Protein AF-A0A958PAM0-F1 (afdb_monomer)

Structure (mmCIF, N/CA/C/O backbone):
data_AF-A0A958PAM0-F1
#
_entry.id   AF-A0A958PAM0-F1
#
loop_
_atom_site.group_PDB
_atom_site.id
_atom_site.type_symbol
_atom_site.label_atom_id
_atom_site.label_alt_id
_atom_site.label_comp_id
_atom_site.label_asym_id
_atom_site.label_entity_id
_atom_site.label_seq_id
_atom_site.pdbx_PDB_ins_code
_atom_site.Cartn_x
_atom_site.Cartn_y
_atom_site.Cartn_z
_atom_site.occupancy
_atom_site.B_iso_or_equiv
_atom_site.auth_seq_id
_atom_site.auth_comp_id
_atom_site.auth_asym_id
_atom_site.auth_atom_id
_atom_site.pdbx_PDB_model_num
ATOM 1 N N . HIS A 1 1 ? -7.165 -15.693 5.118 1.00 39.84 1 HIS A N 1
ATOM 2 C CA . HIS A 1 1 ? -8.250 -15.279 4.213 1.00 39.84 1 HIS A CA 1
ATOM 3 C C . HIS A 1 1 ? -8.898 -14.058 4.829 1.00 39.84 1 HIS A C 1
ATOM 5 O O . HIS A 1 1 ? -9.296 -14.154 5.982 1.00 39.84 1 HIS A O 1
ATOM 11 N N . ALA A 1 2 ? -8.885 -12.918 4.137 1.00 53.03 2 ALA A N 1
ATOM 12 C CA . ALA A 1 2 ? -9.658 -11.757 4.569 1.00 53.03 2 ALA A CA 1
ATOM 13 C C . ALA A 1 2 ? -11.148 -12.084 4.406 1.00 53.03 2 ALA A C 1
ATOM 15 O O . ALA A 1 2 ? -11.519 -12.751 3.436 1.00 53.03 2 ALA A O 1
ATOM 16 N N . GLU A 1 3 ? -11.976 -11.679 5.365 1.00 66.75 3 GLU A N 1
ATOM 17 C CA . GLU A 1 3 ? -13.426 -11.757 5.203 1.00 66.75 3 GLU A CA 1
ATOM 18 C C . GLU A 1 3 ? -13.857 -10.827 4.063 1.00 66.75 3 GLU A C 1
ATOM 20 O O . GLU A 1 3 ? -13.330 -9.725 3.903 1.00 66.75 3 GLU A O 1
ATOM 25 N N . VAL A 1 4 ? -14.776 -11.312 3.229 1.00 76.06 4 VAL A N 1
ATOM 26 C CA . VAL A 1 4 ? -15.303 -10.570 2.083 1.00 76.06 4 VAL A CA 1
ATOM 27 C C . VAL A 1 4 ? -16.546 -9.836 2.561 1.00 76.06 4 VAL A C 1
ATOM 29 O O . VAL A 1 4 ? -17.569 -10.475 2.786 1.00 76.06 4 VAL A O 1
ATOM 32 N N . TYR A 1 5 ? -16.453 -8.517 2.715 1.00 84.12 5 TYR A N 1
ATOM 33 C CA . TYR A 1 5 ? -17.598 -7.668 3.045 1.00 84.12 5 TYR A CA 1
ATOM 34 C C . TYR A 1 5 ? -18.092 -6.944 1.800 1.00 84.12 5 TYR A C 1
ATOM 36 O O . TYR A 1 5 ? -17.293 -6.432 1.020 1.00 84.12 5 TYR A O 1
ATOM 44 N N . SER A 1 6 ? -19.404 -6.873 1.627 1.00 86.94 6 SER A N 1
ATOM 45 C CA . SER A 1 6 ? -20.067 -5.982 0.675 1.00 86.94 6 SER A CA 1
ATOM 46 C C . SER A 1 6 ? -20.074 -4.535 1.178 1.00 86.94 6 SER A C 1
ATOM 48 O O . SER A 1 6 ? -19.919 -4.271 2.373 1.00 86.94 6 SER A O 1
ATOM 50 N N . ILE A 1 7 ? -20.272 -3.566 0.281 1.00 88.56 7 ILE A N 1
ATOM 51 C CA . ILE A 1 7 ? -20.346 -2.152 0.682 1.00 88.56 7 ILE A CA 1
ATOM 52 C C . ILE A 1 7 ? -21.612 -1.865 1.509 1.00 88.56 7 ILE A C 1
ATOM 54 O O . ILE A 1 7 ? -21.615 -0.981 2.363 1.00 88.56 7 ILE A O 1
ATOM 58 N N . GLU A 1 8 ? -22.666 -2.660 1.329 1.00 88.62 8 GLU A N 1
ATOM 59 C CA . GLU A 1 8 ? -23.863 -2.646 2.163 1.00 88.62 8 GLU A CA 1
ATOM 60 C C . GLU A 1 8 ? -23.542 -3.087 3.600 1.00 88.62 8 GLU A C 1
ATOM 62 O O . GLU A 1 8 ? -23.981 -2.446 4.554 1.00 88.62 8 GLU A O 1
ATOM 67 N N . GLU A 1 9 ? -22.717 -4.126 3.774 1.00 88.31 9 GLU A N 1
ATOM 68 C CA . GLU A 1 9 ? -22.240 -4.567 5.094 1.00 88.31 9 GLU A CA 1
ATOM 69 C C . GLU A 1 9 ? -21.307 -3.550 5.758 1.00 88.31 9 GLU A C 1
ATOM 71 O O . GLU A 1 9 ? -21.315 -3.432 6.986 1.00 88.31 9 GLU A O 1
ATOM 76 N N . VAL A 1 10 ? -20.534 -2.794 4.968 1.00 89.69 10 VAL A N 1
ATOM 77 C CA . VAL A 1 10 ? -19.756 -1.642 5.457 1.00 89.69 10 VAL A CA 1
ATOM 78 C C . VAL A 1 10 ? -20.694 -0.564 6.005 1.00 89.69 10 VAL A C 1
ATOM 80 O O . VAL A 1 10 ? -20.478 -0.065 7.109 1.00 89.69 10 VAL A O 1
ATOM 83 N N . GLY A 1 11 ? -21.748 -0.217 5.257 1.00 88.62 11 GLY A N 1
ATOM 84 C CA . GLY A 1 11 ? -22.737 0.790 5.660 1.00 88.62 11 GLY A CA 1
ATOM 85 C C . GLY A 1 11 ? -23.613 0.370 6.845 1.00 88.62 11 GLY A C 1
ATOM 86 O O . GLY A 1 11 ? -24.123 1.229 7.560 1.00 88.62 11 GLY A O 1
ATOM 87 N N . ALA A 1 12 ? -23.766 -0.937 7.070 1.00 92.06 12 ALA A N 1
ATOM 88 C CA . ALA A 1 12 ? -24.527 -1.507 8.179 1.00 92.06 12 ALA A CA 1
ATOM 89 C C . ALA A 1 12 ? -23.710 -1.700 9.473 1.00 92.06 12 ALA A C 1
ATOM 91 O O . ALA A 1 12 ? -24.258 -2.190 10.462 1.00 92.06 12 ALA A O 1
ATOM 92 N N . SER A 1 13 ? -22.417 -1.354 9.482 1.00 91.88 13 SER A N 1
ATOM 93 C CA . SER A 1 13 ? -21.567 -1.478 10.671 1.00 91.88 13 SER A CA 1
ATOM 94 C C . SER A 1 13 ? -22.095 -0.670 11.856 1.00 91.88 13 SER A C 1
ATOM 96 O O . SER A 1 13 ? -22.582 0.451 11.708 1.00 91.88 13 SER A O 1
ATOM 98 N N . SER A 1 14 ? -21.958 -1.241 13.052 1.00 90.12 14 SER A N 1
ATOM 99 C CA . SER A 1 14 ? -22.509 -0.661 14.281 1.00 90.12 14 SER A CA 1
ATOM 100 C C . SER A 1 14 ? -21.662 0.495 14.802 1.00 90.12 14 SER A C 1
ATOM 102 O O . SER A 1 14 ? -22.178 1.378 15.488 1.00 90.12 14 SER A O 1
ATOM 104 N N . THR A 1 15 ? -20.366 0.506 14.473 1.00 89.00 15 THR A N 1
ATOM 105 C CA . THR A 1 15 ? -19.446 1.577 14.861 1.00 89.00 15 THR A CA 1
ATOM 106 C C . THR A 1 15 ? -18.589 2.055 13.686 1.00 89.00 15 THR A C 1
ATOM 108 O O . THR A 1 15 ? -18.365 1.305 12.728 1.00 89.00 15 THR A O 1
ATOM 111 N N . PRO A 1 16 ? -18.066 3.299 13.733 1.00 88.31 16 PRO A N 1
ATOM 112 C CA . PRO A 1 16 ? -17.139 3.794 12.717 1.00 88.31 16 PRO A CA 1
ATOM 113 C C . PRO A 1 16 ? -15.872 2.942 12.580 1.00 88.31 16 PRO A C 1
ATOM 115 O O . PRO A 1 16 ? -15.347 2.814 11.476 1.00 88.31 16 PRO A O 1
ATOM 118 N N . PHE A 1 17 ? -15.393 2.347 13.678 1.00 88.44 17 PHE A N 1
ATOM 119 C CA . PHE A 1 17 ? -14.224 1.470 13.665 1.00 88.44 17 PHE A CA 1
ATOM 120 C C . PHE A 1 17 ? -14.489 0.195 12.861 1.00 88.44 17 PHE A C 1
ATOM 122 O O . PHE A 1 17 ? -13.745 -0.119 11.932 1.00 88.44 17 PHE A O 1
ATOM 129 N N . GLU A 1 18 ? -15.601 -0.485 13.152 1.00 89.94 18 GLU A N 1
ATOM 130 C CA . GLU A 1 18 ? -16.038 -1.664 12.401 1.00 89.94 18 GLU A CA 1
ATOM 131 C C . GLU A 1 18 ? -16.270 -1.319 10.919 1.00 89.94 18 GLU A C 1
ATOM 133 O O . GLU A 1 18 ? -15.834 -2.047 10.027 1.00 89.94 18 GLU A O 1
ATOM 138 N N . GLY A 1 19 ? -16.901 -0.173 10.640 1.00 91.75 19 GLY A N 1
ATOM 139 C CA . GLY A 1 19 ? -17.061 0.354 9.282 1.00 91.75 19 GLY A CA 1
ATOM 140 C C . GLY A 1 19 ? -15.723 0.531 8.561 1.00 91.75 19 GLY A C 1
ATOM 141 O O . GLY A 1 19 ? -15.572 0.077 7.429 1.00 91.75 19 GLY A O 1
ATOM 142 N N . GLY A 1 20 ? -14.728 1.123 9.226 1.00 90.25 20 GLY A N 1
ATOM 143 C CA . GLY A 1 20 ? -13.378 1.297 8.691 1.00 90.25 20 GLY A CA 1
ATOM 144 C C . GLY A 1 20 ? -12.665 -0.027 8.407 1.00 90.25 20 GLY A C 1
ATOM 145 O O . GLY A 1 20 ? -12.086 -0.187 7.333 1.00 90.25 20 GLY A O 1
ATOM 146 N N . MET A 1 21 ? -12.756 -0.998 9.321 1.00 90.12 21 MET A N 1
ATOM 147 C CA . MET A 1 2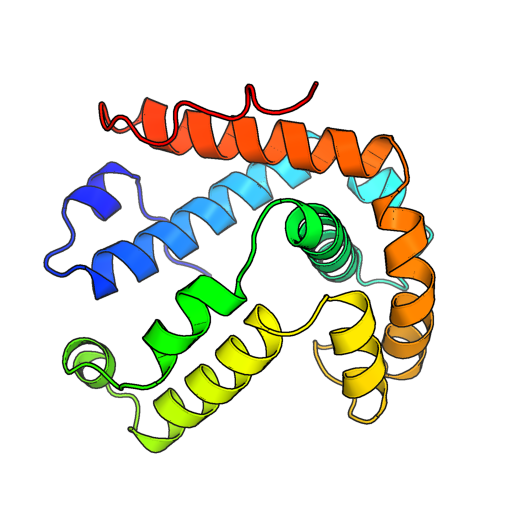1 ? -12.193 -2.339 9.126 1.00 90.12 21 MET A CA 1
ATOM 148 C C . MET A 1 21 ? -12.799 -3.048 7.912 1.00 90.12 21 MET A C 1
ATOM 150 O O . MET A 1 21 ? -12.064 -3.548 7.057 1.00 90.12 21 MET A O 1
ATOM 154 N N . LYS A 1 22 ? -14.134 -3.068 7.809 1.00 92.19 22 LYS A N 1
ATOM 155 C CA . LYS A 1 22 ? -14.817 -3.699 6.674 1.00 92.19 22 LYS A CA 1
ATOM 156 C C . LYS A 1 22 ? -14.515 -2.978 5.366 1.00 92.19 22 LYS A C 1
ATOM 158 O O . LYS A 1 22 ? -14.286 -3.636 4.355 1.00 92.19 22 LYS A O 1
ATOM 163 N N . LEU A 1 23 ? -14.467 -1.642 5.382 1.00 92.88 23 LEU A N 1
ATOM 164 C CA . LEU A 1 23 ? -14.128 -0.851 4.200 1.00 92.88 23 LEU A CA 1
ATOM 165 C C . LEU A 1 23 ? -12.711 -1.163 3.713 1.00 92.88 23 LEU A C 1
ATOM 167 O O . LEU A 1 23 ? -12.510 -1.330 2.514 1.00 92.88 23 LEU A O 1
ATOM 171 N N . HIS A 1 24 ? -11.742 -1.272 4.625 1.00 91.56 24 HIS A N 1
ATOM 172 C CA . HIS A 1 24 ? -10.373 -1.652 4.281 1.00 91.56 24 HIS A CA 1
ATOM 173 C C . HIS A 1 24 ? -10.328 -3.024 3.592 1.00 91.56 24 HIS A C 1
ATOM 175 O O . HIS A 1 24 ? -9.770 -3.141 2.503 1.00 91.56 24 HIS A O 1
ATOM 181 N N . ALA A 1 25 ? -10.991 -4.033 4.166 1.00 91.31 25 ALA A N 1
ATOM 182 C CA . ALA A 1 25 ? -11.069 -5.370 3.577 1.00 91.31 25 ALA A CA 1
ATOM 183 C C . ALA A 1 25 ? -11.798 -5.389 2.215 1.00 91.31 25 ALA A C 1
ATOM 185 O O . ALA A 1 25 ? -11.345 -6.054 1.284 1.00 91.31 25 ALA A O 1
ATOM 186 N N . PHE A 1 26 ? -12.885 -4.623 2.062 1.00 93.19 26 PHE A N 1
ATOM 187 C CA . PHE A 1 26 ? -13.578 -4.455 0.779 1.00 93.19 26 PHE A CA 1
ATOM 188 C C . PHE A 1 26 ? -12.658 -3.847 -0.290 1.00 93.19 26 PHE A C 1
ATOM 190 O O . PHE A 1 26 ? -12.557 -4.383 -1.395 1.00 93.19 26 PHE A O 1
ATOM 197 N N . VAL A 1 27 ? -11.960 -2.751 0.035 1.00 93.25 27 VAL A N 1
ATOM 198 C CA . VAL A 1 27 ? -11.032 -2.081 -0.891 1.00 9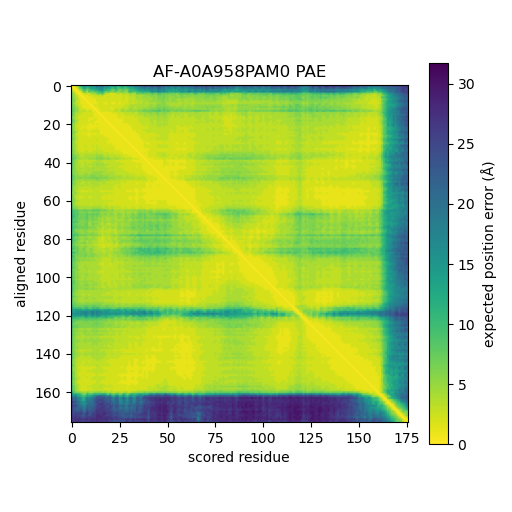3.25 27 VAL A CA 1
ATOM 199 C C . VAL A 1 27 ? -9.901 -3.017 -1.307 1.00 93.25 27 VAL A C 1
ATOM 201 O O . VAL A 1 27 ? -9.569 -3.053 -2.491 1.00 93.25 27 VAL A O 1
ATOM 204 N N . ASP A 1 28 ? -9.355 -3.807 -0.381 1.00 92.38 28 ASP A N 1
ATOM 205 C CA . ASP A 1 28 ? -8.315 -4.795 -0.680 1.00 92.38 28 ASP A CA 1
ATOM 206 C C . ASP A 1 28 ? -8.777 -5.820 -1.726 1.00 92.38 28 ASP A C 1
ATOM 208 O O . ASP A 1 28 ? -8.052 -6.095 -2.682 1.00 92.38 28 ASP A O 1
ATOM 212 N N . ILE A 1 29 ? -10.002 -6.339 -1.600 1.00 91.88 29 ILE A N 1
ATOM 213 C CA . ILE A 1 29 ? -10.565 -7.316 -2.546 1.00 91.88 29 ILE A CA 1
ATOM 214 C C . ILE A 1 29 ? -10.832 -6.679 -3.911 1.00 91.88 29 ILE A C 1
ATOM 216 O O . ILE A 1 29 ? -10.493 -7.254 -4.945 1.00 91.88 29 ILE A O 1
ATOM 220 N N . VAL A 1 30 ? -11.424 -5.482 -3.934 1.00 93.12 30 VAL A N 1
ATOM 221 C CA . VAL A 1 30 ? -11.686 -4.751 -5.184 1.00 93.12 30 VAL A CA 1
ATOM 222 C C . VAL A 1 30 ? -10.377 -4.430 -5.907 1.00 93.12 30 VAL A C 1
ATOM 224 O O . VAL A 1 30 ? -10.280 -4.620 -7.121 1.00 93.12 30 VAL A O 1
ATOM 227 N N . ARG A 1 31 ? -9.353 -3.990 -5.167 1.00 94.94 31 ARG A N 1
ATOM 228 C CA . ARG A 1 31 ? -8.008 -3.753 -5.695 1.00 94.94 31 ARG A CA 1
ATOM 229 C C . ARG A 1 31 ? -7.415 -5.033 -6.277 1.00 94.94 31 ARG A C 1
ATOM 231 O O . ARG A 1 31 ? -6.900 -4.994 -7.390 1.00 94.94 31 ARG A O 1
ATOM 238 N N . GLU A 1 32 ? -7.462 -6.142 -5.545 1.00 92.75 32 GLU A N 1
ATOM 239 C CA . GLU A 1 32 ? -6.849 -7.396 -5.992 1.00 92.75 32 GLU A CA 1
ATOM 240 C C . GLU A 1 32 ? -7.507 -7.913 -7.276 1.00 92.75 32 GLU A C 1
ATOM 242 O O . GLU A 1 32 ? -6.815 -8.165 -8.261 1.00 92.75 32 GLU A O 1
ATOM 247 N N . ASN A 1 33 ? -8.842 -7.917 -7.331 1.00 91.56 33 ASN A N 1
ATOM 248 C CA . ASN A 1 33 ? -9.584 -8.266 -8.543 1.00 91.56 33 ASN A CA 1
ATOM 249 C C . ASN A 1 33 ? -9.204 -7.362 -9.728 1.00 91.56 33 ASN A C 1
ATOM 251 O O . ASN A 1 33 ? -9.076 -7.827 -10.861 1.00 91.56 33 ASN A O 1
ATOM 255 N N . PHE A 1 34 ? -9.019 -6.059 -9.502 1.00 95.31 34 PHE A N 1
ATOM 256 C CA . PHE A 1 34 ? -8.570 -5.142 -10.550 1.00 95.31 34 PHE A CA 1
ATOM 257 C C . PHE A 1 34 ? -7.155 -5.484 -11.045 1.00 95.31 34 PHE A C 1
ATOM 259 O O . PHE A 1 34 ? -6.904 -5.542 -12.250 1.00 95.31 34 PHE A O 1
ATOM 266 N N . VAL A 1 35 ? -6.227 -5.748 -10.126 1.00 95.31 35 VAL A N 1
ATOM 267 C CA . VAL A 1 35 ? -4.835 -6.098 -10.442 1.00 95.31 35 VAL A CA 1
ATOM 268 C C . VAL A 1 35 ? -4.757 -7.391 -11.259 1.00 95.31 35 VAL A C 1
ATOM 270 O O . VAL A 1 35 ? -4.079 -7.415 -12.289 1.00 95.31 35 VAL A O 1
ATOM 273 N N . GLU A 1 36 ? -5.492 -8.433 -10.867 1.00 91.50 36 GLU A N 1
ATOM 274 C CA . GLU A 1 36 ? -5.527 -9.716 -11.583 1.00 91.50 36 GLU A CA 1
ATOM 275 C C . GLU A 1 36 ? -6.044 -9.569 -13.024 1.00 91.50 36 GLU A C 1
ATOM 277 O O . GLU A 1 36 ? -5.534 -10.213 -13.942 1.00 91.50 36 GLU A O 1
ATOM 282 N N . ASN A 1 37 ? -7.005 -8.668 -13.249 1.00 92.44 37 ASN A N 1
ATOM 283 C CA . ASN A 1 37 ? -7.655 -8.487 -14.549 1.00 92.44 37 ASN A CA 1
ATOM 284 C C . ASN A 1 37 ? -6.924 -7.532 -15.509 1.00 92.44 37 ASN A C 1
ATOM 286 O O . ASN A 1 37 ? -7.238 -7.503 -16.699 1.00 92.44 37 ASN A O 1
ATOM 290 N N . THR A 1 38 ? -5.963 -6.739 -15.031 1.00 94.19 38 THR A N 1
ATOM 291 C CA . THR A 1 38 ? -5.278 -5.716 -15.853 1.00 94.19 38 THR A CA 1
ATOM 292 C C . THR A 1 38 ? -3.964 -6.194 -16.462 1.00 94.19 38 THR A C 1
ATOM 294 O O . THR A 1 38 ? -3.420 -5.534 -17.346 1.00 94.19 38 THR A O 1
ATOM 297 N N . GLY A 1 39 ? -3.424 -7.325 -15.999 1.00 94.00 39 GLY A N 1
ATOM 298 C CA . GLY A 1 39 ? -2.130 -7.838 -16.457 1.00 94.00 39 GLY A CA 1
ATOM 299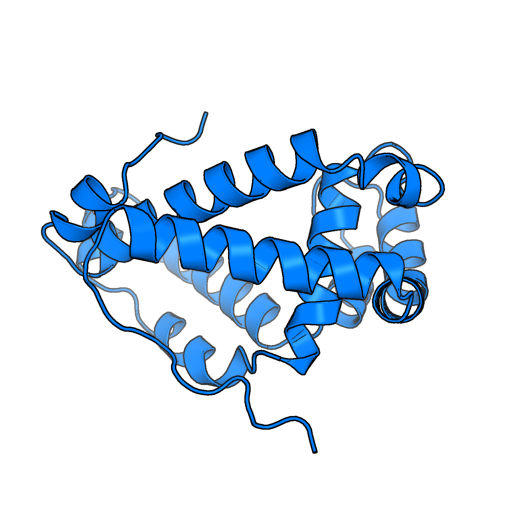 C C . GLY A 1 39 ? -0.930 -6.986 -16.022 1.00 94.00 39 GLY A C 1
ATOM 300 O O . GLY A 1 39 ? 0.180 -7.204 -16.512 1.00 94.00 39 GLY A O 1
ATOM 301 N N . ILE A 1 40 ? -1.117 -6.046 -15.083 1.00 97.88 40 ILE A N 1
ATOM 302 C CA . ILE A 1 40 ? -0.076 -5.112 -14.625 1.00 97.88 40 ILE A CA 1
ATOM 303 C C . ILE A 1 40 ? 1.193 -5.823 -14.134 1.00 97.88 40 ILE A C 1
ATOM 305 O O . ILE A 1 40 ? 2.298 -5.302 -14.288 1.00 97.88 40 ILE A O 1
ATOM 309 N N . TYR A 1 41 ? 1.075 -7.053 -13.620 1.00 97.19 41 TYR A N 1
ATOM 310 C CA . TYR A 1 41 ? 2.223 -7.837 -13.165 1.00 97.19 41 TYR A CA 1
ATOM 311 C C . TYR A 1 41 ? 3.282 -8.079 -14.241 1.00 97.19 41 TYR A C 1
ATOM 313 O O . TYR A 1 41 ? 4.460 -8.148 -13.893 1.00 97.19 41 TYR A O 1
ATOM 321 N N . ALA A 1 42 ? 2.921 -8.121 -15.528 1.00 97.00 42 ALA A N 1
ATOM 322 C CA . ALA A 1 42 ? 3.898 -8.239 -16.612 1.00 97.00 42 ALA A CA 1
ATOM 323 C C . ALA A 1 42 ? 4.936 -7.097 -16.599 1.00 97.00 42 ALA A C 1
ATOM 325 O O . ALA A 1 42 ? 6.087 -7.305 -16.978 1.00 97.00 42 ALA A O 1
ATOM 326 N N . HIS A 1 43 ? 4.550 -5.917 -16.105 1.00 97.69 43 HIS A N 1
ATOM 327 C CA . HIS A 1 43 ? 5.424 -4.751 -15.969 1.00 97.69 43 HIS A CA 1
ATOM 328 C C . HIS A 1 43 ? 6.207 -4.726 -14.647 1.00 97.69 43 HIS A C 1
ATOM 330 O O . HIS A 1 43 ? 7.227 -4.050 -14.553 1.00 97.69 43 HIS A O 1
ATOM 336 N N . VAL A 1 44 ? 5.754 -5.461 -13.627 1.00 97.38 44 VAL A N 1
ATOM 337 C CA . VAL A 1 44 ? 6.356 -5.475 -12.281 1.00 97.38 44 VAL A CA 1
ATOM 338 C C . VAL A 1 44 ? 7.385 -6.595 -12.132 1.00 97.38 44 VAL A C 1
ATOM 340 O O . VAL A 1 44 ? 8.447 -6.387 -11.547 1.00 97.38 44 VAL A O 1
ATOM 343 N N . ILE A 1 45 ? 7.086 -7.778 -12.680 1.00 97.38 45 ILE A N 1
ATOM 344 C CA . ILE A 1 45 ? 7.899 -9.000 -12.564 1.00 97.38 45 ILE A CA 1
ATOM 345 C C . ILE A 1 45 ? 9.396 -8.777 -12.845 1.00 97.38 45 ILE A C 1
ATOM 347 O O . ILE A 1 45 ? 10.192 -9.289 -12.056 1.00 97.38 45 ILE A O 1
ATOM 351 N N . PRO A 1 46 ? 9.815 -7.999 -13.869 1.00 97.44 46 PRO A N 1
ATOM 352 C CA . PRO A 1 46 ? 11.237 -7.785 -14.156 1.00 97.44 46 PRO A CA 1
ATOM 353 C C . PRO A 1 46 ? 12.049 -7.169 -13.007 1.00 97.44 46 PRO A C 1
ATOM 355 O O . PRO A 1 46 ? 13.270 -7.280 -12.999 1.00 97.44 46 PRO A O 1
ATOM 358 N N . TYR A 1 47 ? 11.386 -6.523 -12.047 1.00 96.50 47 TYR A N 1
ATOM 359 C CA . TYR A 1 47 ? 12.008 -5.800 -10.935 1.00 96.50 47 TYR A CA 1
ATOM 360 C C . TYR A 1 47 ? 11.740 -6.444 -9.569 1.00 96.50 47 TYR A C 1
ATOM 362 O O . TYR A 1 47 ? 12.280 -6.016 -8.547 1.00 96.50 47 TYR A O 1
ATOM 370 N N . ALA A 1 48 ? 10.847 -7.431 -9.533 1.00 94.56 48 ALA A N 1
ATOM 371 C CA . ALA A 1 48 ? 10.193 -7.866 -8.312 1.00 94.56 48 ALA A CA 1
ATOM 372 C C . ALA A 1 48 ? 10.960 -8.920 -7.513 1.00 94.56 48 ALA A C 1
ATOM 374 O O . ALA A 1 48 ? 10.545 -9.225 -6.401 1.00 94.56 48 ALA A O 1
ATOM 375 N N . GLU A 1 49 ? 12.014 -9.523 -8.067 1.00 94.62 49 GLU A N 1
ATOM 376 C CA . GLU A 1 49 ? 12.827 -10.529 -7.360 1.00 94.62 49 GLU A CA 1
ATOM 377 C C . GLU A 1 49 ? 11.972 -11.634 -6.696 1.00 94.62 49 GLU A C 1
ATOM 379 O O . GLU A 1 49 ? 12.198 -12.029 -5.556 1.00 94.62 49 GLU A O 1
ATOM 384 N N . GLY A 1 50 ? 10.920 -12.094 -7.389 1.00 94.12 50 GLY A N 1
ATOM 385 C CA . GLY A 1 50 ? 9.981 -13.105 -6.879 1.00 94.12 50 GLY A CA 1
ATOM 386 C C . GLY A 1 50 ? 8.828 -12.579 -6.010 1.00 94.12 50 GLY A C 1
ATOM 387 O O . GLY A 1 50 ? 7.995 -13.370 -5.578 1.00 94.12 50 GLY A O 1
ATOM 388 N N . HIS A 1 51 ? 8.719 -11.263 -5.800 1.00 95.19 51 HIS A N 1
ATOM 389 C CA . HIS A 1 51 ? 7.709 -10.624 -4.943 1.00 95.19 51 HIS A CA 1
ATOM 390 C C . HIS A 1 51 ? 6.859 -9.553 -5.672 1.00 95.19 51 HIS A C 1
ATOM 392 O O . HIS A 1 51 ? 6.790 -8.402 -5.225 1.00 95.19 51 HIS A O 1
ATOM 398 N N . PRO A 1 52 ? 6.192 -9.884 -6.798 1.00 95.75 52 PRO A N 1
ATOM 399 C C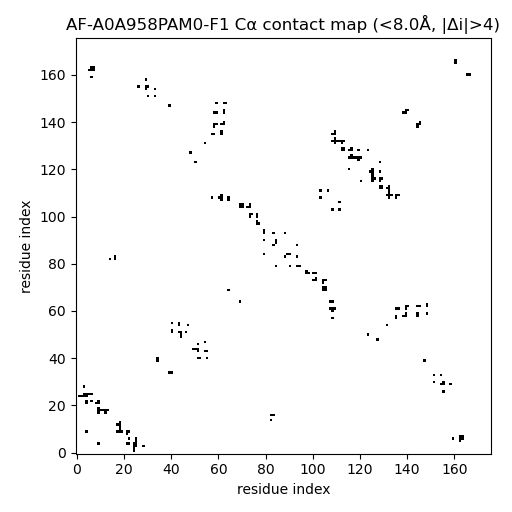A . PRO A 1 52 ? 5.518 -8.895 -7.648 1.00 95.75 52 PRO A CA 1
ATOM 400 C C . PRO A 1 52 ? 4.349 -8.187 -6.959 1.00 95.75 52 PRO A C 1
ATOM 402 O O . PRO A 1 52 ? 4.188 -6.982 -7.133 1.00 95.75 52 PRO A O 1
ATOM 405 N N . ALA A 1 53 ? 3.569 -8.890 -6.134 1.00 94.25 53 ALA A N 1
ATOM 406 C CA . ALA A 1 53 ? 2.472 -8.285 -5.376 1.00 94.25 53 ALA A CA 1
ATOM 407 C C . ALA A 1 53 ? 2.973 -7.225 -4.384 1.00 94.25 53 ALA A C 1
ATOM 409 O O . ALA A 1 53 ? 2.420 -6.128 -4.318 1.00 94.25 53 ALA A O 1
ATOM 410 N N . THR A 1 54 ? 4.052 -7.526 -3.657 1.00 94.75 54 THR A N 1
ATOM 411 C CA . THR A 1 54 ? 4.648 -6.604 -2.685 1.00 94.75 54 THR A CA 1
ATOM 412 C C . THR A 1 54 ? 5.232 -5.372 -3.368 1.00 94.75 54 THR A C 1
ATOM 414 O O . THR A 1 54 ? 4.962 -4.256 -2.932 1.00 94.75 54 THR A O 1
ATOM 417 N N . LEU A 1 55 ? 5.990 -5.549 -4.457 1.00 97.06 55 LEU A N 1
ATOM 418 C CA . LEU A 1 55 ? 6.547 -4.413 -5.192 1.00 97.06 55 LEU A CA 1
ATOM 419 C C . LEU A 1 55 ? 5.444 -3.532 -5.787 1.00 97.06 55 LEU A C 1
ATOM 421 O O . LEU A 1 55 ? 5.525 -2.312 -5.683 1.00 97.06 55 LEU A O 1
ATOM 425 N N . LEU A 1 56 ? 4.401 -4.131 -6.372 1.00 97.88 56 LEU A N 1
ATOM 426 C CA . LEU A 1 56 ? 3.291 -3.373 -6.944 1.00 97.88 56 LEU A CA 1
ATOM 427 C C . LEU A 1 56 ? 2.603 -2.491 -5.894 1.00 97.88 56 LEU A C 1
ATOM 429 O O . LEU A 1 56 ? 2.367 -1.321 -6.174 1.00 97.88 56 LEU A O 1
ATOM 433 N N . LYS A 1 57 ? 2.354 -3.010 -4.682 1.00 95.81 57 LYS A N 1
ATOM 434 C CA . LYS A 1 57 ? 1.791 -2.209 -3.582 1.00 95.81 57 LYS A CA 1
ATOM 435 C C . LYS A 1 57 ? 2.660 -0.991 -3.265 1.00 95.81 57 LYS A C 1
ATOM 437 O O . LYS A 1 57 ? 2.143 0.117 -3.184 1.00 95.81 57 LYS A O 1
ATOM 442 N N . PHE A 1 58 ? 3.980 -1.162 -3.178 1.00 96.69 58 PHE A N 1
ATOM 443 C CA . PHE A 1 58 ? 4.878 -0.026 -2.958 1.00 96.69 58 PHE A CA 1
ATOM 444 C C . PHE A 1 58 ? 4.867 0.973 -4.120 1.00 96.69 58 PHE A C 1
ATOM 446 O O . PHE A 1 58 ? 4.950 2.174 -3.878 1.00 96.69 58 PHE A O 1
ATOM 453 N N . ILE A 1 59 ? 4.779 0.509 -5.374 1.00 98.06 59 ILE A N 1
ATOM 454 C CA . ILE A 1 59 ? 4.711 1.409 -6.538 1.00 98.06 59 ILE A CA 1
ATOM 455 C C . ILE A 1 59 ? 3.434 2.247 -6.460 1.00 98.06 59 ILE A C 1
ATOM 457 O O . ILE A 1 59 ? 3.488 3.463 -6.629 1.00 98.06 59 ILE A O 1
ATOM 461 N N . GLU A 1 60 ? 2.299 1.610 -6.175 1.00 97.38 60 GLU A N 1
ATOM 462 C CA . GLU A 1 60 ? 1.012 2.289 -6.028 1.00 97.38 60 GLU A CA 1
ATOM 463 C C . GLU A 1 60 ? 1.043 3.313 -4.890 1.00 97.38 60 GLU A C 1
ATOM 465 O O . GLU A 1 60 ? 0.651 4.458 -5.098 1.00 97.38 60 GLU A O 1
ATOM 470 N N . GLU A 1 61 ? 1.563 2.947 -3.716 1.00 95.44 61 GLU A N 1
ATOM 471 C CA . GLU A 1 61 ? 1.707 3.867 -2.583 1.00 95.44 61 GLU A CA 1
ATOM 472 C C . GLU A 1 61 ? 2.638 5.047 -2.903 1.00 95.44 61 GLU A C 1
ATOM 474 O O . GLU A 1 61 ? 2.359 6.175 -2.499 1.00 95.44 61 GLU A O 1
ATOM 479 N N . GLU A 1 62 ? 3.729 4.826 -3.643 1.00 97.25 62 GLU A N 1
ATOM 480 C CA . GLU A 1 62 ? 4.671 5.888 -4.024 1.00 97.25 62 GLU A CA 1
ATOM 481 C C . GLU A 1 62 ? 4.022 6.895 -4.982 1.00 97.25 62 GLU A C 1
ATOM 483 O O . GLU A 1 62 ? 4.263 8.095 -4.857 1.00 97.25 62 GLU A O 1
ATOM 488 N N . VAL A 1 63 ? 3.175 6.424 -5.904 1.00 96.81 63 VAL A N 1
ATOM 489 C CA . VAL A 1 63 ? 2.355 7.286 -6.772 1.00 96.81 63 VAL A CA 1
ATOM 490 C C . VAL A 1 63 ? 1.303 8.036 -5.948 1.00 96.81 63 VAL A C 1
ATOM 492 O O . VAL A 1 63 ? 1.102 9.237 -6.131 1.00 96.81 63 VAL A O 1
ATOM 495 N N . LEU A 1 64 ? 0.638 7.350 -5.014 1.00 94.19 64 LEU A N 1
ATOM 496 C CA . LEU A 1 64 ? -0.388 7.941 -4.152 1.00 94.19 64 LEU A CA 1
ATOM 497 C C . LEU A 1 64 ? 0.175 8.966 -3.164 1.00 94.19 64 LEU A C 1
ATOM 499 O O . LEU A 1 64 ? -0.553 9.881 -2.785 1.00 94.19 64 LEU A O 1
ATOM 503 N N . ALA A 1 65 ? 1.448 8.867 -2.776 1.00 92.38 65 ALA A N 1
ATOM 504 C CA . ALA A 1 65 ? 2.094 9.808 -1.860 1.00 92.38 65 ALA A CA 1
ATOM 505 C C . ALA A 1 65 ? 2.096 11.259 -2.380 1.00 92.38 65 ALA A C 1
ATOM 507 O O . ALA A 1 65 ? 2.189 12.192 -1.584 1.00 92.38 65 ALA A O 1
ATOM 508 N N . ASP A 1 66 ? 1.964 11.457 -3.696 1.00 86.69 66 ASP A N 1
ATOM 509 C CA . ASP A 1 66 ? 1.831 12.785 -4.309 1.00 86.69 66 ASP A CA 1
ATOM 510 C C . ASP A 1 66 ? 0.373 13.292 -4.328 1.00 86.69 66 ASP A C 1
ATOM 512 O O . ASP A 1 66 ? 0.125 14.489 -4.468 1.00 86.69 66 ASP A O 1
ATOM 516 N N . LEU A 1 67 ? -0.600 12.392 -4.156 1.00 85.12 67 LEU A N 1
ATOM 517 C CA . LEU A 1 67 ? -2.041 12.673 -4.204 1.00 85.12 67 LEU A CA 1
ATOM 518 C C . LEU A 1 67 ? -2.687 12.734 -2.813 1.00 85.12 67 LEU A C 1
ATOM 520 O O . LEU A 1 67 ? -3.730 13.368 -2.640 1.00 85.12 67 LEU A O 1
ATOM 524 N N . PHE A 1 68 ? -2.084 12.079 -1.822 1.00 85.12 68 PHE A N 1
ATOM 525 C CA . PHE A 1 68 ? -2.627 11.922 -0.480 1.00 85.12 68 PHE A CA 1
ATOM 526 C C . PHE A 1 68 ? -1.598 12.284 0.591 1.00 85.12 68 PHE A C 1
ATOM 528 O O . PHE A 1 68 ? -0.536 11.677 0.707 1.00 85.12 68 PHE A O 1
ATOM 535 N N . ASP A 1 69 ? -1.950 13.256 1.431 1.00 86.25 69 ASP A N 1
ATOM 536 C CA . ASP A 1 69 ? -1.124 13.674 2.561 1.00 86.25 69 ASP A CA 1
ATOM 537 C C . ASP A 1 69 ? -1.509 12.901 3.831 1.00 86.25 69 ASP A C 1
ATOM 539 O O . ASP A 1 69 ? -2.303 13.379 4.647 1.00 86.25 69 ASP A O 1
ATOM 543 N N . GLY A 1 70 ? -0.946 11.699 3.997 1.00 84.94 70 GLY A N 1
ATOM 544 C CA . GLY A 1 70 ? -1.224 10.812 5.137 1.00 84.94 70 GLY A CA 1
ATOM 545 C C . GLY A 1 70 ? -0.937 11.429 6.507 1.00 84.94 70 GLY A C 1
ATOM 546 O O . GLY A 1 70 ? -1.621 11.116 7.482 1.00 84.94 70 GLY A O 1
ATOM 547 N N . ARG A 1 71 ? -0.023 12.406 6.573 1.00 87.38 71 ARG A N 1
ATOM 548 C CA . ARG A 1 71 ? 0.297 13.166 7.795 1.00 87.38 71 ARG A CA 1
ATOM 549 C C . ARG A 1 71 ? -0.911 13.884 8.385 1.00 87.38 71 ARG A C 1
ATOM 551 O O . ARG A 1 71 ? -0.984 14.079 9.593 1.00 87.38 71 ARG A O 1
ATOM 558 N N . LYS A 1 72 ? -1.884 14.259 7.549 1.00 89.94 72 LYS A N 1
ATOM 559 C CA . LYS A 1 72 ? -3.119 14.901 8.016 1.00 89.94 72 LYS A CA 1
ATOM 560 C C . LYS A 1 72 ? -3.989 13.977 8.850 1.00 89.94 72 LYS A C 1
ATOM 562 O O . LYS A 1 72 ? -4.816 14.489 9.585 1.00 89.94 72 LYS A O 1
ATOM 567 N N . TYR A 1 73 ? -3.818 12.664 8.735 1.00 88.12 73 TYR A N 1
ATOM 568 C CA . TYR A 1 73 ? -4.657 11.666 9.397 1.00 88.12 73 TYR A CA 1
ATOM 569 C C . TYR A 1 73 ? -3.879 10.815 10.402 1.00 88.12 73 TYR A C 1
ATOM 571 O O . TYR A 1 73 ? -4.487 10.060 11.154 1.00 88.12 73 TYR A O 1
ATOM 579 N N . SER A 1 74 ? -2.550 10.953 10.483 1.00 89.81 74 SER A N 1
ATOM 580 C CA . SER A 1 74 ? -1.741 10.154 11.410 1.00 89.81 74 SER A CA 1
ATOM 581 C C . SER A 1 74 ? -2.105 10.392 12.879 1.00 89.81 74 SER A C 1
ATOM 583 O O . SER A 1 74 ? -1.919 9.495 13.691 1.00 89.81 74 SER A O 1
ATOM 585 N N . PHE A 1 75 ? -2.647 11.568 13.220 1.00 89.06 75 PHE A N 1
ATOM 586 C CA . PHE A 1 75 ? -3.099 11.887 14.581 1.00 89.06 75 PHE A CA 1
ATOM 587 C C . PHE A 1 75 ? -4.271 11.004 15.042 1.00 89.06 75 PHE A C 1
ATOM 589 O O . PHE A 1 75 ? -4.481 10.827 16.239 1.00 89.06 75 PHE A O 1
ATOM 596 N N . CYS A 1 76 ? -5.037 10.425 14.106 1.00 88.94 76 CYS A N 1
ATOM 597 C CA . CYS A 1 76 ? -6.116 9.489 14.430 1.00 88.94 76 CYS A CA 1
ATOM 598 C C . CYS A 1 76 ? -5.598 8.227 15.127 1.00 88.94 76 CYS A C 1
ATOM 600 O O . CYS A 1 76 ? -6.375 7.525 15.760 1.00 88.94 76 CYS A O 1
ATOM 602 N N . LEU A 1 77 ? -4.298 7.953 15.016 1.00 92.25 77 LEU A N 1
ATOM 603 C CA . LEU A 1 77 ? -3.634 6.828 15.653 1.00 92.25 77 LEU A CA 1
ATOM 604 C C . LEU A 1 77 ? -3.004 7.217 16.997 1.00 92.25 77 LEU A C 1
ATOM 606 O O . LEU A 1 77 ? -2.324 6.393 17.578 1.00 92.25 77 LEU A O 1
ATOM 610 N N . ASP A 1 78 ? -3.134 8.450 17.497 1.00 90.12 78 ASP A N 1
ATOM 611 C CA . ASP A 1 78 ? -2.524 8.840 18.785 1.00 90.12 78 ASP A CA 1
ATOM 612 C C . ASP A 1 78 ? -3.303 8.301 20.004 1.00 90.12 78 ASP A C 1
ATOM 614 O O . ASP A 1 78 ? -2.848 8.435 21.140 1.00 90.12 78 ASP A O 1
ATOM 618 N N . TRP A 1 79 ? -4.483 7.715 19.779 1.00 91.38 79 TRP A N 1
ATOM 619 C CA . TRP A 1 79 ? -5.424 7.305 20.817 1.00 91.38 79 TRP A CA 1
ATOM 620 C C . TRP A 1 79 ? -5.960 5.911 20.507 1.00 91.38 79 TRP A C 1
ATOM 622 O O . TRP A 1 79 ? -6.450 5.676 19.405 1.00 91.38 79 TRP A O 1
ATOM 632 N N . ILE A 1 80 ? -5.942 5.027 21.504 1.00 91.81 80 ILE A N 1
ATOM 633 C CA . ILE A 1 80 ? -6.649 3.745 21.448 1.00 91.81 80 ILE A CA 1
ATOM 634 C C . ILE A 1 80 ? -8.112 3.997 21.803 1.00 91.81 80 ILE A C 1
ATOM 636 O O . ILE A 1 80 ? -8.416 4.502 22.890 1.00 91.81 80 ILE A O 1
ATOM 640 N N . ILE A 1 81 ? -9.028 3.649 20.904 1.00 91.31 81 ILE A N 1
ATOM 641 C CA . ILE A 1 81 ? -10.467 3.760 21.172 1.00 91.31 81 ILE A CA 1
ATOM 642 C C . ILE A 1 81 ? -11.008 2.469 21.793 1.00 91.31 81 ILE A C 1
ATOM 644 O O . ILE A 1 81 ? -10.473 1.381 21.594 1.00 91.31 81 ILE A O 1
ATOM 648 N N . GLN A 1 82 ? -12.109 2.572 22.544 1.00 90.25 82 GLN A N 1
ATOM 649 C CA . GLN A 1 82 ? -12.702 1.416 23.234 1.00 90.25 82 GLN A CA 1
ATOM 650 C C . GLN A 1 82 ? -13.115 0.292 22.276 1.00 90.25 82 GLN A C 1
ATOM 652 O O . GLN A 1 82 ? -13.022 -0.876 22.641 1.00 90.25 82 GLN A O 1
ATOM 657 N N . ASP A 1 83 ? -13.524 0.632 21.053 1.00 88.75 83 ASP A N 1
ATOM 658 C CA . ASP A 1 83 ? -13.900 -0.348 20.032 1.00 88.75 83 ASP A CA 1
ATOM 659 C C . ASP A 1 83 ? -12.727 -1.256 19.634 1.00 88.75 83 ASP A C 1
ATOM 661 O O . ASP A 1 83 ? -12.943 -2.433 19.373 1.00 88.75 83 ASP A O 1
ATOM 665 N N . GLU A 1 84 ? -11.483 -0.764 19.651 1.00 88.06 84 GLU A N 1
ATOM 666 C CA . GLU A 1 84 ? -10.301 -1.578 19.327 1.00 88.06 84 GLU A CA 1
ATOM 667 C C . GLU A 1 84 ? -10.050 -2.662 20.380 1.00 88.06 84 GLU A C 1
ATOM 669 O O . GLU A 1 84 ? -9.698 -3.798 20.057 1.00 88.06 84 GLU A O 1
ATOM 674 N N . LEU A 1 85 ? -10.292 -2.334 21.651 1.00 91.06 85 LEU A N 1
ATOM 675 C CA . LEU A 1 85 ? -10.107 -3.251 22.778 1.00 91.06 85 LEU A CA 1
ATOM 676 C C . LEU A 1 85 ? -11.129 -4.395 22.776 1.00 91.06 85 LEU A C 1
ATOM 678 O O . LEU A 1 85 ? -10.852 -5.475 23.301 1.00 91.06 85 LEU A O 1
ATOM 682 N N . GLN A 1 86 ? -12.292 -4.201 22.144 1.00 90.06 86 GLN A N 1
ATOM 683 C CA . G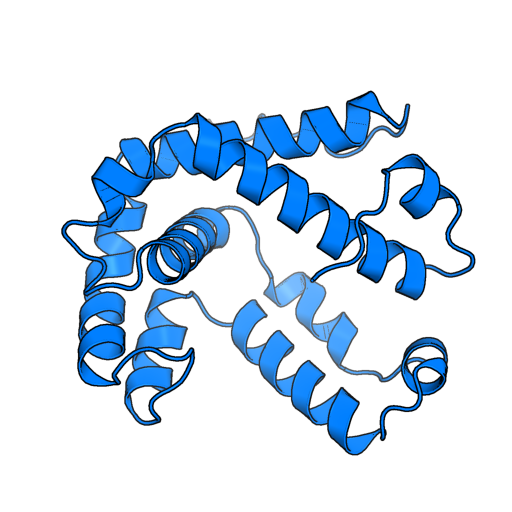LN A 1 86 ? -13.334 -5.230 22.037 1.00 90.06 86 GLN A CA 1
ATOM 684 C C . GLN A 1 86 ? -12.893 -6.441 21.198 1.00 90.06 86 GLN A C 1
ATOM 686 O O . GLN A 1 86 ? -13.472 -7.517 21.336 1.00 90.06 86 GLN A O 1
ATOM 691 N N . PHE A 1 87 ? -11.832 -6.307 20.394 1.00 85.75 87 PHE A N 1
ATOM 692 C CA . PHE A 1 87 ? -11.260 -7.394 19.590 1.00 85.75 87 PHE A CA 1
ATOM 693 C C . PHE A 1 87 ? -10.283 -8.287 20.372 1.00 85.75 87 PHE A C 1
ATOM 695 O O . PHE A 1 87 ? -9.649 -9.169 19.794 1.00 85.75 87 PHE A O 1
ATOM 702 N N . GLY A 1 88 ? -10.149 -8.086 21.689 1.00 88.19 88 GLY A N 1
ATOM 703 C CA . GLY A 1 88 ? -9.330 -8.938 22.557 1.00 88.19 88 GLY A CA 1
ATOM 704 C C . GLY A 1 88 ? -7.820 -8.747 22.387 1.00 88.19 88 GLY A C 1
ATOM 705 O O . GLY A 1 88 ? -7.043 -9.596 22.825 1.00 88.19 88 GLY A O 1
ATOM 706 N N . LEU A 1 89 ? -7.395 -7.651 21.755 1.00 89.94 89 LEU A N 1
ATOM 707 C CA . LEU A 1 89 ? -5.991 -7.254 21.660 1.00 89.94 89 LEU A CA 1
ATOM 708 C C . LEU A 1 89 ? -5.573 -6.477 22.912 1.00 89.94 89 LEU A C 1
ATOM 710 O O . LEU A 1 89 ? -6.365 -5.733 23.488 1.00 89.94 89 LEU A O 1
ATOM 714 N N . SER A 1 90 ? -4.314 -6.629 23.329 1.00 93.75 90 SER A N 1
ATOM 715 C CA . SER A 1 90 ? -3.763 -5.799 24.402 1.00 93.75 90 SER A CA 1
ATOM 716 C C . SER A 1 90 ? -3.533 -4.365 23.922 1.00 93.75 90 SER A C 1
ATOM 718 O O . SER A 1 90 ? -3.193 -4.149 22.757 1.00 93.75 90 SER A O 1
ATOM 720 N N . GLU A 1 91 ? -3.630 -3.396 24.837 1.00 95.00 91 GLU A N 1
ATOM 721 C CA . GLU A 1 91 ? -3.276 -1.994 24.558 1.00 95.00 91 GLU A CA 1
ATOM 722 C C . GLU A 1 91 ? -1.867 -1.871 23.962 1.00 95.00 91 GLU A C 1
ATOM 724 O O . GLU A 1 91 ? -1.677 -1.178 22.971 1.00 95.00 91 GLU A O 1
ATOM 729 N N . GLU A 1 92 ? -0.897 -2.619 24.497 1.00 95.56 92 GLU A N 1
ATOM 730 C CA . GLU A 1 92 ? 0.477 -2.666 23.977 1.00 95.56 92 GLU A CA 1
ATOM 731 C C . GLU A 1 92 ? 0.531 -3.107 22.505 1.00 95.56 92 GLU A C 1
ATOM 733 O O . GLU A 1 92 ? 1.281 -2.546 21.707 1.00 95.56 92 GLU A O 1
ATOM 738 N N . THR A 1 93 ? -0.282 -4.096 22.123 1.00 94.56 93 THR A N 1
ATOM 739 C CA . THR A 1 93 ? -0.340 -4.576 20.735 1.00 94.56 93 THR A CA 1
ATOM 740 C C . THR A 1 93 ? -0.934 -3.514 19.816 1.00 94.56 93 THR A C 1
ATOM 742 O O . THR A 1 93 ? -0.435 -3.315 18.708 1.00 94.56 93 THR A O 1
ATOM 745 N N . ILE A 1 94 ? -1.988 -2.830 20.263 1.00 94.19 94 ILE A N 1
ATOM 746 C CA . ILE A 1 94 ? -2.638 -1.773 19.484 1.00 94.19 94 ILE A CA 1
ATOM 747 C C . ILE A 1 94 ? -1.680 -0.589 19.315 1.00 94.19 94 ILE A C 1
ATOM 749 O O . ILE A 1 94 ? -1.437 -0.175 18.183 1.00 94.19 94 ILE A O 1
ATOM 753 N N . ASP A 1 95 ? -1.053 -0.116 20.396 1.00 95.19 95 ASP A N 1
ATOM 754 C CA . ASP A 1 95 ? -0.097 0.997 20.343 1.00 95.19 95 ASP A CA 1
ATOM 755 C C . ASP A 1 95 ? 1.111 0.674 19.448 1.00 95.19 95 ASP A C 1
ATOM 757 O O . ASP A 1 95 ? 1.544 1.500 18.640 1.00 95.19 95 ASP A O 1
ATOM 761 N N . TYR A 1 96 ? 1.608 -0.568 19.494 1.00 93.19 96 TYR A N 1
ATOM 762 C CA . TYR A 1 96 ? 2.654 -1.036 18.583 1.00 93.19 96 TYR A CA 1
ATOM 763 C C . TYR A 1 96 ? 2.260 -0.875 17.105 1.00 93.19 96 TYR A C 1
ATOM 765 O O . TYR A 1 96 ? 3.055 -0.384 16.291 1.00 93.19 96 TYR A O 1
ATOM 773 N N . TRP A 1 97 ? 1.040 -1.278 16.736 1.00 92.94 97 TRP A N 1
ATOM 774 C CA . TRP A 1 97 ? 0.552 -1.143 15.363 1.00 92.94 97 TRP A CA 1
ATOM 775 C C . TRP A 1 97 ? 0.251 0.305 14.995 1.00 92.94 97 TRP A C 1
ATOM 777 O O . TRP A 1 97 ? 0.629 0.727 13.901 1.00 92.94 97 TRP A O 1
ATOM 787 N N . HIS A 1 98 ? -0.330 1.088 15.903 1.00 95.06 98 HIS A N 1
ATOM 788 C CA . HIS A 1 98 ? -0.538 2.524 15.722 1.00 95.06 98 HIS A CA 1
ATOM 789 C C . HIS A 1 98 ? 0.781 3.235 15.430 1.00 95.06 98 HIS A C 1
ATOM 791 O O . HIS A 1 98 ? 0.887 3.937 14.426 1.00 95.06 98 HIS A O 1
ATOM 797 N N . ALA A 1 99 ? 1.829 2.991 16.221 1.00 92.31 99 ALA A N 1
ATOM 798 C CA . ALA A 1 99 ? 3.150 3.577 16.005 1.00 92.31 99 ALA A CA 1
ATOM 799 C C . ALA A 1 99 ? 3.722 3.251 14.618 1.00 92.31 99 ALA A C 1
ATOM 801 O O . ALA A 1 99 ? 4.292 4.120 13.950 1.00 92.31 99 ALA A O 1
ATOM 802 N N . ARG A 1 100 ? 3.541 2.011 14.153 1.00 90.38 100 ARG A N 1
ATOM 803 C CA . ARG A 1 100 ? 3.984 1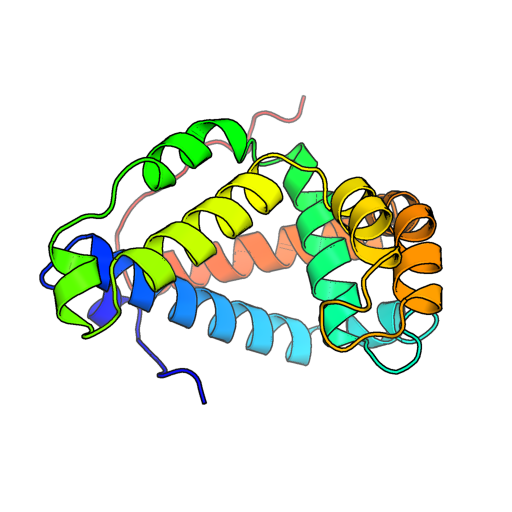.588 12.819 1.00 90.38 100 ARG A CA 1
ATOM 804 C C . ARG A 1 100 ? 3.170 2.221 11.700 1.00 90.38 100 ARG A C 1
ATOM 806 O O . ARG A 1 100 ? 3.763 2.710 10.743 1.00 90.38 100 ARG A O 1
ATOM 813 N N . LEU A 1 101 ? 1.847 2.241 11.821 1.00 91.19 101 LEU A N 1
ATOM 814 C CA . LEU A 1 101 ? 0.965 2.860 10.835 1.00 91.19 101 LEU A CA 1
ATOM 815 C C . LEU A 1 101 ? 1.221 4.367 10.741 1.00 91.19 101 LEU A C 1
ATOM 817 O O . LEU A 1 101 ? 1.351 4.877 9.632 1.00 91.19 101 LEU A O 1
ATOM 821 N N . ARG A 1 102 ? 1.420 5.060 11.873 1.00 92.56 102 ARG A N 1
ATOM 822 C CA . ARG A 1 102 ? 1.841 6.473 11.897 1.00 92.56 102 ARG A CA 1
ATOM 823 C C . ARG A 1 102 ? 3.136 6.667 11.121 1.00 92.56 102 ARG A C 1
ATOM 825 O O . ARG A 1 102 ? 3.229 7.572 10.297 1.00 92.56 102 ARG A O 1
ATOM 832 N N . TYR A 1 103 ? 4.133 5.817 11.362 1.00 90.44 103 TYR A N 1
ATOM 833 C CA . TYR A 1 103 ? 5.405 5.898 10.650 1.00 90.44 103 TYR A CA 1
ATOM 834 C C . TYR A 1 103 ? 5.232 5.713 9.136 1.00 90.44 103 TYR A C 1
ATOM 836 O O . TYR A 1 103 ? 5.779 6.507 8.371 1.00 90.44 103 TYR A O 1
ATOM 844 N N . CYS A 1 104 ? 4.427 4.739 8.702 1.00 89.62 104 CYS A N 1
ATOM 845 C CA . CYS A 1 104 ? 4.116 4.528 7.286 1.00 89.62 104 CYS A CA 1
ATOM 846 C C . CYS A 1 104 ? 3.348 5.712 6.673 1.00 89.62 104 CYS A C 1
ATOM 848 O O . CYS A 1 104 ? 3.731 6.194 5.616 1.00 89.62 104 CYS A O 1
ATOM 850 N N . MET A 1 105 ? 2.321 6.243 7.347 1.00 90.12 105 MET A N 1
ATOM 851 C CA . MET A 1 105 ? 1.528 7.384 6.855 1.00 90.12 105 MET A CA 1
ATOM 852 C C . MET A 1 105 ? 2.336 8.683 6.736 1.00 90.12 105 MET A C 1
ATOM 854 O O . MET A 1 105 ? 1.999 9.556 5.936 1.00 90.12 105 MET A O 1
ATOM 858 N N . ASN A 1 106 ? 3.393 8.819 7.539 1.00 90.62 106 ASN A N 1
ATOM 859 C CA . ASN A 1 106 ? 4.241 10.008 7.586 1.00 90.62 106 ASN A CA 1
ATOM 860 C C . ASN A 1 106 ? 5.479 9.921 6.686 1.00 90.62 106 ASN A C 1
ATOM 862 O O . ASN A 1 106 ? 6.194 10.915 6.545 1.00 90.62 106 ASN A O 1
ATOM 866 N N . THR A 1 107 ? 5.748 8.758 6.093 1.00 92.00 107 THR A N 1
ATOM 867 C CA . THR A 1 107 ? 6.987 8.498 5.359 1.00 92.00 107 THR A CA 1
ATOM 868 C C . THR A 1 107 ? 6.666 8.086 3.935 1.00 92.00 107 THR A C 1
ATOM 870 O O . THR A 1 107 ? 5.932 7.133 3.705 1.00 92.00 107 THR A O 1
ATOM 873 N N . ARG A 1 108 ? 7.269 8.769 2.960 1.00 94.31 108 ARG A N 1
ATOM 874 C CA . ARG A 1 108 ? 7.172 8.355 1.558 1.00 94.31 108 ARG A CA 1
ATOM 875 C C . ARG A 1 108 ? 7.695 6.909 1.396 1.00 94.31 108 ARG A C 1
ATOM 877 O O . ARG A 1 108 ? 8.756 6.616 1.957 1.00 94.31 108 ARG A O 1
ATOM 884 N N . PRO A 1 109 ? 7.024 6.021 0.642 1.00 95.19 109 PRO A N 1
ATOM 885 C CA . PRO A 1 109 ? 7.383 4.600 0.567 1.00 95.19 109 PRO A CA 1
ATOM 886 C C . PRO A 1 109 ? 8.846 4.306 0.207 1.00 95.19 109 PRO A C 1
ATOM 888 O O . PRO A 1 109 ? 9.475 3.452 0.831 1.00 95.19 109 PRO A O 1
ATOM 891 N N . SER A 1 110 ? 9.448 5.054 -0.719 1.00 96.12 110 SER A N 1
ATOM 892 C CA . SER A 1 110 ? 10.875 4.919 -1.057 1.00 96.12 110 SER A CA 1
ATOM 893 C C . SER A 1 110 ? 11.800 5.128 0.150 1.00 96.12 110 SER A C 1
ATOM 895 O O . SER A 1 110 ? 12.725 4.345 0.379 1.00 96.12 110 SER A O 1
ATOM 897 N N . TRP A 1 111 ? 11.508 6.127 0.984 1.00 95.06 111 TRP A N 1
ATOM 898 C CA . TRP A 1 111 ? 12.235 6.381 2.229 1.00 95.06 111 TRP A CA 1
ATOM 899 C C . TRP A 1 111 ? 11.949 5.313 3.284 1.00 95.06 111 TRP A C 1
ATOM 901 O O . TRP A 1 111 ? 12.872 4.855 3.956 1.00 95.06 111 TRP A O 1
ATOM 911 N N . LEU A 1 112 ? 10.693 4.873 3.401 1.00 93.12 112 LEU A N 1
ATOM 912 C CA . LEU A 1 112 ? 10.297 3.783 4.295 1.00 93.12 112 LEU A CA 1
ATOM 913 C C . LEU A 1 112 ? 11.109 2.511 4.006 1.00 93.12 112 LEU A C 1
ATOM 915 O O . LEU A 1 112 ? 11.649 1.904 4.933 1.00 93.12 112 LEU A O 1
ATOM 919 N N . LEU A 1 113 ? 11.238 2.132 2.730 1.00 94.00 113 LEU A N 1
ATOM 920 C CA . LEU A 1 113 ? 12.041 0.982 2.309 1.00 94.00 113 LEU A CA 1
ATOM 921 C C . LEU A 1 113 ? 13.521 1.166 2.646 1.00 94.00 113 LEU A C 1
ATOM 923 O O . LEU A 1 113 ? 14.146 0.235 3.151 1.00 94.00 113 LEU A O 1
ATOM 927 N N . TRP A 1 114 ? 14.069 2.364 2.434 1.00 93.69 114 TRP A N 1
ATOM 928 C CA . TRP A 1 114 ? 15.461 2.660 2.773 1.00 93.69 114 TRP A CA 1
ATOM 929 C C . TRP A 1 114 ? 15.752 2.459 4.267 1.00 93.69 114 TRP A C 1
ATOM 931 O O . TRP A 1 114 ? 16.733 1.815 4.631 1.00 93.69 114 TRP A O 1
ATOM 941 N N . PHE A 1 115 ? 14.872 2.932 5.154 1.00 89.56 115 PHE A N 1
ATOM 942 C CA . PHE A 1 115 ? 15.018 2.687 6.594 1.00 89.56 115 PHE A CA 1
ATOM 943 C C . PHE A 1 115 ? 14.796 1.211 6.961 1.00 89.56 115 PHE A C 1
ATOM 945 O O . PHE A 1 115 ? 15.455 0.672 7.854 1.00 89.56 115 PHE A O 1
ATOM 952 N N . ALA A 1 116 ? 13.866 0.537 6.280 1.00 86.81 116 ALA A N 1
ATOM 953 C CA . ALA A 1 116 ? 13.512 -0.852 6.551 1.00 86.81 116 ALA A CA 1
ATOM 954 C C . ALA A 1 116 ? 14.554 -1.870 6.059 1.00 86.81 116 ALA A C 1
ATOM 956 O O . ALA A 1 116 ? 14.598 -2.986 6.590 1.00 86.81 116 ALA A O 1
ATOM 957 N N . SER A 1 117 ? 15.405 -1.516 5.091 1.00 85.94 117 SER A N 1
ATOM 958 C CA . SER A 1 117 ? 16.398 -2.435 4.521 1.00 85.94 117 SER A CA 1
ATOM 959 C C . SER A 1 117 ? 17.429 -2.921 5.543 1.00 85.94 117 SER A C 1
ATOM 961 O O . SER A 1 117 ? 18.036 -3.971 5.357 1.00 85.94 117 SER A O 1
ATOM 963 N N . GLY A 1 118 ? 17.602 -2.215 6.664 1.00 79.88 118 GLY A N 1
ATOM 964 C CA . GLY A 1 118 ? 18.453 -2.663 7.767 1.00 79.88 118 GLY A CA 1
ATOM 965 C C . GLY A 1 118 ? 17.883 -3.826 8.591 1.00 79.88 118 GLY A C 1
ATOM 966 O O . GLY A 1 118 ? 18.591 -4.345 9.448 1.00 79.88 118 GLY A O 1
ATOM 967 N N . GLN A 1 119 ? 16.618 -4.225 8.388 1.00 71.06 119 GLN A N 1
ATOM 968 C CA . GLN A 1 119 ? 15.900 -5.091 9.336 1.00 71.06 119 GLN A CA 1
ATOM 969 C C . GLN A 1 119 ? 15.085 -6.242 8.714 1.00 71.06 119 GLN A C 1
ATOM 971 O O . GLN A 1 119 ? 14.256 -6.810 9.416 1.00 71.06 119 GLN A O 1
ATOM 976 N N . SER A 1 120 ? 15.294 -6.597 7.436 1.00 63.88 120 SER A N 1
ATOM 977 C CA . SER A 1 120 ? 14.593 -7.692 6.727 1.00 63.88 120 SER A CA 1
ATOM 978 C C . SER A 1 120 ? 13.090 -7.731 7.031 1.00 63.88 120 SER A C 1
ATOM 980 O O . SER A 1 120 ? 12.583 -8.636 7.695 1.00 63.88 120 SER A O 1
ATOM 982 N N . ARG A 1 121 ? 12.374 -6.696 6.590 1.00 73.88 121 ARG A N 1
ATOM 983 C CA . ARG A 1 121 ? 10.933 -6.536 6.832 1.00 73.88 121 ARG A CA 1
ATOM 984 C C . ARG A 1 121 ? 10.117 -7.027 5.627 1.00 73.88 121 ARG A C 1
ATOM 986 O O . ARG A 1 121 ? 10.671 -7.382 4.598 1.00 73.88 121 ARG A O 1
ATOM 993 N N . PHE A 1 122 ? 8.791 -7.079 5.750 1.00 78.75 122 PHE A N 1
ATOM 994 C CA . PHE A 1 122 ? 7.866 -7.331 4.625 1.00 78.75 122 PHE A CA 1
ATOM 995 C C . PHE A 1 122 ? 7.995 -8.689 3.904 1.00 78.75 122 PHE A C 1
ATOM 997 O O . PHE A 1 122 ? 7.441 -8.855 2.822 1.00 78.75 122 PHE A O 1
ATOM 1004 N N . GLY A 1 123 ? 8.704 -9.664 4.485 1.00 83.56 123 GLY A N 1
ATOM 1005 C CA . GLY A 1 123 ? 8.903 -10.980 3.862 1.00 83.56 123 GLY A CA 1
ATOM 1006 C C . GLY A 1 123 ? 9.786 -10.951 2.609 1.00 83.56 123 GLY A C 1
ATOM 1007 O O . GLY A 1 123 ? 9.743 -11.893 1.824 1.00 83.56 123 GLY A O 1
ATOM 1008 N N . VAL A 1 124 ? 10.568 -9.881 2.424 1.00 89.12 124 VAL A N 1
ATOM 1009 C CA . VAL A 1 124 ? 11.469 -9.666 1.285 1.00 89.12 124 VAL A CA 1
ATOM 1010 C C . VAL A 1 124 ? 12.905 -9.514 1.809 1.00 89.12 124 VAL A C 1
ATOM 1012 O O . VAL A 1 124 ? 13.102 -8.870 2.845 1.00 89.12 124 VAL A O 1
ATOM 1015 N N . PRO A 1 125 ? 13.932 -10.070 1.134 1.00 91.25 125 PRO A N 1
ATOM 1016 C CA . PRO A 1 125 ? 15.316 -9.905 1.566 1.00 91.25 125 PRO A CA 1
ATOM 1017 C C . PRO A 1 125 ? 15.733 -8.431 1.671 1.00 91.25 125 PRO A C 1
ATOM 1019 O O . PRO A 1 125 ? 15.432 -7.619 0.796 1.00 91.25 125 PRO A O 1
ATOM 1022 N N . SER A 1 126 ? 16.505 -8.090 2.706 1.00 92.06 126 SER A N 1
ATOM 1023 C CA . SER A 1 126 ? 17.017 -6.729 2.936 1.00 92.06 126 SER A CA 1
ATOM 1024 C C . SER A 1 126 ? 17.712 -6.100 1.722 1.00 92.06 126 SER A C 1
ATOM 1026 O O . SER A 1 126 ? 17.549 -4.908 1.474 1.00 92.06 126 SER A O 1
ATOM 1028 N N . SER A 1 127 ? 18.479 -6.884 0.958 1.00 93.00 127 SER A N 1
ATOM 1029 C CA . SER A 1 127 ? 19.167 -6.414 -0.253 1.00 93.00 127 SER A CA 1
ATOM 1030 C C . SER A 1 127 ? 18.191 -6.002 -1.358 1.00 93.00 127 SER A C 1
ATOM 1032 O O . SER A 1 127 ? 18.424 -5.008 -2.045 1.00 93.00 127 SER A O 1
ATOM 1034 N N . VAL A 1 128 ? 17.080 -6.727 -1.496 1.00 94.06 128 VAL A N 1
ATOM 1035 C CA . VAL A 1 128 ? 16.011 -6.422 -2.453 1.00 94.06 128 VAL A CA 1
ATOM 1036 C C . VAL A 1 128 ? 15.266 -5.162 -2.017 1.00 94.06 128 VAL A C 1
ATOM 1038 O O . VAL A 1 128 ? 15.108 -4.249 -2.819 1.00 94.06 128 VAL A O 1
ATOM 1041 N N . ILE A 1 129 ? 14.912 -5.048 -0.731 1.00 94.06 129 ILE A N 1
ATOM 1042 C CA . ILE A 1 129 ? 14.297 -3.833 -0.160 1.00 94.06 129 ILE A CA 1
ATOM 1043 C C . ILE A 1 129 ? 15.184 -2.606 -0.393 1.00 94.06 129 ILE A C 1
ATOM 1045 O O . ILE A 1 129 ? 14.697 -1.549 -0.795 1.00 94.06 129 ILE A O 1
ATOM 1049 N N . TYR A 1 130 ? 16.493 -2.748 -0.170 1.00 94.81 130 TYR A N 1
ATOM 1050 C CA . TYR A 1 130 ? 17.453 -1.679 -0.421 1.00 94.81 130 TYR A CA 1
ATOM 1051 C C . TYR A 1 130 ? 17.453 -1.264 -1.897 1.00 94.81 130 TYR A C 1
ATOM 1053 O O . TYR A 1 130 ? 17.337 -0.077 -2.191 1.00 94.81 130 TYR A O 1
ATOM 1061 N N . SER A 1 131 ? 17.505 -2.224 -2.826 1.00 95.81 131 SER A N 1
ATOM 1062 C CA . SER A 1 131 ? 17.414 -1.956 -4.269 1.00 95.81 131 SER A CA 1
ATOM 1063 C C . SER A 1 131 ? 16.115 -1.226 -4.632 1.00 95.81 131 SER A C 1
ATOM 1065 O O . SER A 1 131 ? 16.137 -0.187 -5.299 1.00 95.81 131 SER A O 1
ATOM 1067 N N . TRP A 1 132 ? 14.982 -1.707 -4.114 1.00 96.75 132 TRP A N 1
ATOM 1068 C CA . TRP A 1 132 ? 13.678 -1.093 -4.342 1.00 96.75 132 TRP A CA 1
ATOM 1069 C C . TRP A 1 132 ? 13.601 0.341 -3.836 1.00 96.75 132 TRP A C 1
ATOM 1071 O O . TRP A 1 132 ? 13.009 1.163 -4.524 1.00 96.75 132 TRP A O 1
ATOM 1081 N N . SER A 1 133 ? 14.244 0.688 -2.718 1.00 96.62 133 SER A N 1
ATOM 1082 C CA . SER A 1 133 ? 14.217 2.064 -2.195 1.00 96.62 133 SER A CA 1
ATOM 1083 C C . SER A 1 133 ? 14.687 3.123 -3.209 1.00 96.62 133 SER A C 1
ATOM 1085 O O . SER A 1 133 ? 14.140 4.223 -3.249 1.00 96.62 133 SER A O 1
ATOM 1087 N N . TYR A 1 134 ? 15.633 2.777 -4.092 1.00 97.00 134 TYR A N 1
ATOM 1088 C CA . TYR A 1 134 ? 16.123 3.662 -5.159 1.00 97.00 134 TYR A CA 1
ATOM 1089 C C . TYR A 1 134 ? 15.371 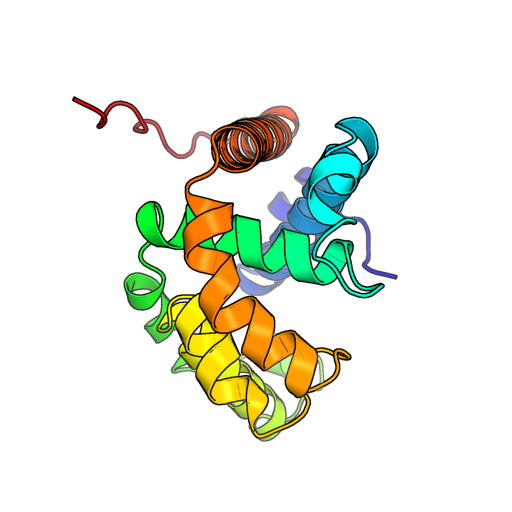3.503 -6.480 1.00 97.00 134 TYR A C 1
ATOM 1091 O O . TYR A 1 134 ? 15.348 4.423 -7.303 1.00 97.00 134 TYR A O 1
ATOM 1099 N N . LEU A 1 135 ? 14.806 2.322 -6.720 1.00 97.31 135 LEU A N 1
ATOM 1100 C CA . LEU A 1 135 ? 14.065 2.018 -7.936 1.00 97.31 135 LEU A CA 1
ATOM 1101 C C . LEU A 1 135 ? 12.650 2.605 -7.898 1.00 97.31 135 LEU A C 1
ATOM 1103 O O . LEU A 1 135 ? 12.154 3.077 -8.920 1.00 97.31 135 LEU A O 1
ATOM 1107 N N . LEU A 1 136 ? 12.026 2.613 -6.721 1.00 97.25 136 LEU A N 1
ATOM 1108 C CA . LEU A 1 136 ? 10.626 2.963 -6.535 1.00 97.25 136 LEU A CA 1
ATOM 1109 C C . LEU A 1 136 ? 10.264 4.356 -7.066 1.00 97.25 136 LEU A C 1
ATOM 1111 O O . LEU A 1 136 ? 9.300 4.438 -7.827 1.00 97.25 136 LEU A O 1
ATOM 1115 N N . PRO A 1 137 ? 11.045 5.427 -6.799 1.00 97.50 137 PRO A N 1
ATOM 1116 C CA . PRO A 1 137 ? 10.740 6.742 -7.352 1.00 97.50 137 PRO A CA 1
ATOM 1117 C C . PRO A 1 137 ? 10.763 6.762 -8.881 1.00 97.50 137 PRO A C 1
ATOM 1119 O O . PRO A 1 137 ? 10.040 7.544 -9.480 1.00 97.50 137 PRO A O 1
ATOM 1122 N N . LYS A 1 138 ? 11.575 5.914 -9.526 1.00 97.88 138 LYS A N 1
ATOM 1123 C CA . LYS A 1 138 ? 11.643 5.833 -10.993 1.00 97.88 138 LYS A CA 1
ATOM 1124 C C . LYS A 1 138 ? 10.425 5.109 -11.549 1.00 97.88 138 LYS A C 1
ATOM 1126 O O . LYS A 1 138 ? 9.773 5.642 -12.436 1.00 97.88 138 LYS A O 1
AT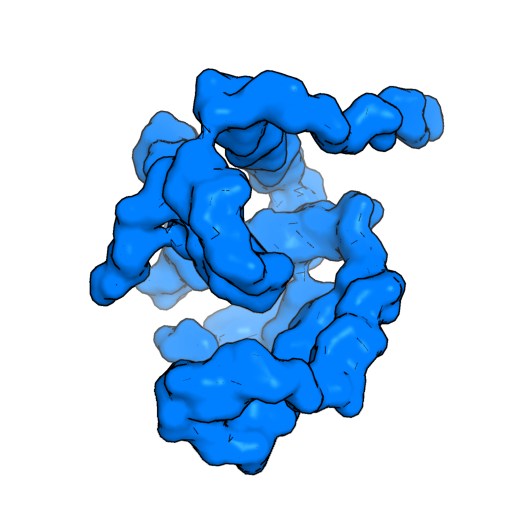OM 1131 N N . LEU A 1 139 ? 10.089 3.946 -10.984 1.00 98.00 139 LEU A N 1
ATOM 1132 C CA . LEU A 1 139 ? 8.902 3.188 -11.391 1.00 98.00 139 LEU A CA 1
ATOM 1133 C C . LEU A 1 139 ? 7.631 4.013 -11.186 1.00 98.00 139 LEU A C 1
ATOM 1135 O O . LEU A 1 139 ? 6.792 4.066 -12.073 1.00 98.00 139 LEU A O 1
ATOM 1139 N N . ALA A 1 140 ? 7.514 4.740 -10.077 1.00 97.31 140 ALA A N 1
ATOM 1140 C CA . ALA A 1 140 ? 6.363 5.601 -9.838 1.00 97.31 140 ALA A CA 1
ATOM 1141 C C . ALA A 1 140 ? 6.183 6.689 -10.912 1.00 97.31 140 ALA A C 1
ATOM 1143 O O . ALA A 1 140 ? 5.066 7.139 -11.116 1.00 97.31 140 ALA A O 1
ATOM 1144 N N . GLN A 1 141 ? 7.231 7.108 -11.628 1.00 96.94 141 GLN A N 1
ATOM 1145 C CA . GLN A 1 141 ? 7.115 8.091 -12.716 1.00 96.94 141 GLN A CA 1
ATOM 1146 C C . GLN A 1 141 ? 6.793 7.462 -14.078 1.00 96.94 141 GLN A C 1
ATOM 1148 O O . GLN A 1 141 ? 6.480 8.185 -15.025 1.00 96.94 141 GLN A O 1
ATOM 1153 N N . GLU A 1 142 ? 6.852 6.136 -14.208 1.00 98.00 142 GLU A N 1
ATOM 1154 C CA . GLU A 1 142 ? 6.549 5.475 -15.475 1.00 98.00 142 GLU A CA 1
ATOM 1155 C C . GLU A 1 142 ? 5.050 5.605 -15.808 1.00 98.00 142 GLU A C 1
ATOM 1157 O O . GLU A 1 142 ? 4.194 5.290 -14.967 1.00 98.00 142 GLU A O 1
ATOM 1162 N N . PRO A 1 143 ? 4.689 5.986 -17.051 1.00 98.00 143 PRO A N 1
ATOM 1163 C CA . PRO A 1 143 ? 3.294 6.193 -17.442 1.00 98.00 143 PRO A CA 1
ATOM 1164 C C . PRO A 1 143 ? 2.390 4.982 -17.202 1.00 98.00 143 PRO A C 1
ATOM 1166 O O . PRO A 1 143 ? 1.210 5.147 -16.898 1.00 98.00 143 PRO A O 1
ATOM 1169 N N . VAL A 1 144 ? 2.933 3.766 -17.315 1.00 98.06 144 VAL A N 1
ATOM 1170 C CA . VAL A 1 144 ? 2.174 2.530 -17.092 1.00 98.06 144 VAL A CA 1
ATOM 1171 C C . VAL A 1 144 ? 1.661 2.425 -15.654 1.00 98.06 144 VAL A C 1
ATOM 1173 O O . VAL A 1 144 ? 0.493 2.096 -15.454 1.00 98.06 144 VAL A O 1
ATOM 1176 N N . PHE A 1 145 ? 2.484 2.773 -14.661 1.00 97.94 145 PHE A N 1
ATOM 1177 C CA . PHE A 1 145 ? 2.111 2.682 -13.249 1.00 97.94 145 PHE A CA 1
ATOM 1178 C C . PHE A 1 145 ? 1.234 3.856 -12.814 1.00 97.94 145 PHE A C 1
ATOM 1180 O O . PHE A 1 145 ? 0.264 3.657 -12.087 1.00 97.94 145 PHE A O 1
ATOM 1187 N N . GLN A 1 146 ? 1.494 5.055 -13.338 1.00 97.50 146 GLN A N 1
ATOM 1188 C CA . GLN A 1 146 ? 0.614 6.214 -13.153 1.00 97.50 146 GLN A CA 1
ATOM 1189 C C . GLN A 1 146 ? -0.802 5.934 -13.676 1.00 97.50 146 GLN A C 1
ATOM 1191 O O . GLN A 1 146 ? -1.792 6.142 -12.972 1.00 97.50 146 GLN A O 1
ATOM 1196 N N . ASN A 1 147 ? -0.909 5.403 -14.897 1.00 97.00 147 ASN A N 1
ATOM 1197 C CA . ASN A 1 147 ? -2.190 5.043 -15.494 1.00 97.00 147 ASN A CA 1
ATOM 1198 C C . ASN A 1 147 ? -2.874 3.893 -14.735 1.00 97.00 147 ASN A C 1
ATOM 1200 O O . ASN A 1 147 ? -4.077 3.966 -14.493 1.00 97.00 147 ASN A O 1
ATOM 1204 N N . HIS A 1 148 ? -2.120 2.872 -14.307 1.00 97.50 148 HIS A N 1
ATOM 1205 C CA . HIS A 1 148 ? -2.637 1.792 -13.457 1.00 97.50 148 HIS A CA 1
ATOM 1206 C C . HIS A 1 148 ? -3.286 2.333 -12.180 1.00 97.50 148 HIS A C 1
ATOM 1208 O O . HIS A 1 148 ? -4.454 2.047 -11.927 1.00 97.50 148 HIS A O 1
ATOM 1214 N N . VAL A 1 149 ? -2.583 3.179 -11.420 1.00 97.25 149 VAL A N 1
ATOM 1215 C CA . VAL A 1 149 ? -3.101 3.754 -10.167 1.00 97.25 149 VAL A CA 1
ATOM 1216 C C . VAL A 1 149 ? -4.348 4.600 -10.415 1.00 97.25 149 VAL A C 1
ATOM 1218 O O . VAL A 1 149 ? -5.334 4.469 -9.694 1.00 97.25 149 VAL A O 1
ATOM 1221 N N . GLN A 1 150 ? -4.358 5.429 -11.460 1.00 96.06 150 GLN A N 1
ATOM 1222 C CA . GLN A 1 150 ? -5.534 6.238 -11.796 1.00 96.06 150 GLN A CA 1
ATOM 1223 C C . GLN A 1 150 ? -6.755 5.378 -12.147 1.00 96.06 150 GLN A C 1
ATOM 1225 O O . GLN A 1 150 ? -7.870 5.682 -11.715 1.00 96.06 150 GLN A O 1
ATOM 1230 N N . GLN A 1 151 ? -6.568 4.311 -12.925 1.00 96.25 151 GLN A N 1
ATOM 1231 C CA . GLN A 1 151 ? -7.651 3.394 -13.280 1.00 96.25 151 GLN A CA 1
ATOM 1232 C C . GLN A 1 151 ? -8.133 2.591 -12.068 1.00 96.25 151 GLN A C 1
ATOM 1234 O 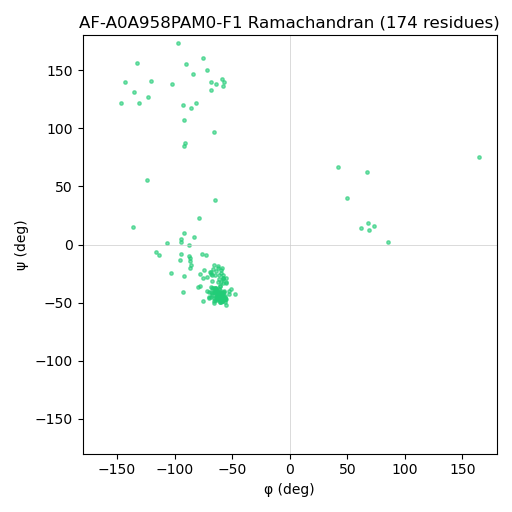O . GLN A 1 151 ? -9.341 2.467 -11.872 1.00 96.25 151 GLN A O 1
ATOM 1239 N N . MET A 1 152 ? -7.208 2.131 -11.223 1.00 96.75 152 MET A N 1
ATOM 1240 C CA . MET A 1 152 ? -7.502 1.437 -9.971 1.00 96.75 152 MET A CA 1
ATOM 1241 C C . MET A 1 152 ? -8.345 2.313 -9.039 1.00 96.75 152 MET A C 1
ATOM 1243 O O . MET A 1 152 ? -9.380 1.867 -8.554 1.00 96.75 152 MET A O 1
ATOM 1247 N N . LEU A 1 153 ? -7.959 3.577 -8.833 1.00 94.81 153 LEU A N 1
ATOM 1248 C CA . LEU A 1 153 ? -8.718 4.514 -7.999 1.00 94.81 153 LEU A CA 1
ATOM 1249 C C . LEU A 1 153 ? -10.143 4.722 -8.521 1.00 94.81 153 LEU A C 1
ATOM 1251 O O . LEU A 1 153 ? -11.090 4.665 -7.742 1.00 94.81 153 LEU A O 1
ATOM 1255 N N . ARG A 1 154 ? -10.316 4.899 -9.839 1.00 93.62 154 ARG A N 1
ATOM 1256 C CA . ARG A 1 154 ? -11.652 5.009 -10.453 1.00 93.62 154 ARG A CA 1
ATOM 1257 C C . ARG A 1 154 ? -12.465 3.728 -10.294 1.00 93.62 154 ARG A C 1
ATOM 1259 O O . ARG A 1 154 ? -13.678 3.798 -10.102 1.00 93.62 154 ARG A O 1
ATOM 1266 N N . HIS A 1 155 ? -11.819 2.567 -10.391 1.00 93.44 155 HIS A N 1
ATOM 1267 C CA . HIS A 1 155 ? -12.470 1.275 -10.207 1.00 93.44 155 HIS A CA 1
ATOM 1268 C C . HIS A 1 155 ? -12.968 1.107 -8.766 1.00 93.44 155 HIS A C 1
ATOM 1270 O O . HIS A 1 155 ? -14.140 0.799 -8.563 1.00 93.44 155 HIS A O 1
ATOM 1276 N N . VAL A 1 156 ? -12.121 1.412 -7.778 1.00 93.50 156 VAL A N 1
ATOM 1277 C CA . VAL A 1 156 ? -12.484 1.409 -6.352 1.00 93.50 156 VAL A CA 1
ATOM 1278 C C . VAL A 1 156 ? -13.601 2.416 -6.066 1.00 93.50 156 VAL A C 1
ATOM 1280 O O . VAL A 1 156 ? -14.594 2.065 -5.437 1.00 93.50 156 VAL A O 1
ATOM 1283 N N . GLU A 1 157 ? -13.502 3.645 -6.578 1.00 91.38 157 GLU A N 1
ATOM 1284 C CA . GLU A 1 157 ? -14.544 4.669 -6.423 1.00 91.38 157 GLU A CA 1
ATOM 1285 C C . GLU A 1 157 ? -15.884 4.213 -7.017 1.00 91.38 157 GLU A C 1
ATOM 1287 O O . GLU A 1 157 ? -16.936 4.389 -6.400 1.00 91.38 157 GLU A O 1
ATOM 1292 N N . THR A 1 158 ? -15.854 3.584 -8.194 1.00 90.38 158 THR A N 1
ATOM 1293 C CA . THR A 1 158 ? -17.052 3.029 -8.836 1.00 90.38 158 THR A CA 1
ATOM 1294 C C . THR A 1 158 ? -17.638 1.886 -8.017 1.00 90.38 158 THR A C 1
ATOM 1296 O O . THR A 1 158 ? -18.853 1.824 -7.877 1.00 90.38 158 THR A O 1
ATOM 1299 N N . ALA A 1 159 ? -16.809 1.013 -7.442 1.00 89.69 159 ALA A N 1
ATOM 1300 C CA . ALA A 1 159 ? -17.273 -0.079 -6.590 1.00 89.69 159 ALA A CA 1
ATOM 1301 C C . ALA A 1 159 ? -17.945 0.445 -5.310 1.00 89.69 159 ALA A C 1
ATOM 1303 O O . ALA A 1 159 ? -19.022 -0.022 -4.945 1.00 89.69 159 ALA A O 1
ATOM 1304 N N . ILE A 1 160 ? -17.367 1.475 -4.681 1.00 88.50 160 ILE A N 1
ATOM 1305 C CA . ILE A 1 160 ? -17.948 2.134 -3.502 1.00 88.50 160 ILE A CA 1
ATOM 1306 C C . ILE A 1 160 ? -19.292 2.796 -3.854 1.00 88.50 160 ILE A C 1
ATOM 1308 O O . ILE A 1 160 ? -20.271 2.639 -3.129 1.00 88.50 160 ILE A O 1
ATOM 1312 N N . ARG A 1 161 ? -19.369 3.516 -4.983 1.00 81.31 161 ARG A N 1
ATOM 1313 C CA . ARG A 1 161 ? -20.596 4.210 -5.426 1.00 81.31 161 ARG A CA 1
ATOM 1314 C C . ARG A 1 161 ? -21.661 3.276 -6.002 1.00 81.31 161 ARG A C 1
ATOM 1316 O O . ARG A 1 161 ? -22.846 3.587 -5.961 1.00 81.31 161 ARG A O 1
ATOM 1323 N N . GLY A 1 162 ? -21.246 2.156 -6.584 1.00 68.56 162 GLY A N 1
ATOM 1324 C CA . GLY A 1 162 ? -22.118 1.201 -7.261 1.00 68.56 162 GLY A CA 1
ATOM 1325 C C . GLY A 1 162 ? -23.003 0.398 -6.308 1.00 68.56 162 GLY A C 1
ATOM 1326 O O . GLY A 1 162 ? -24.100 0.022 -6.707 1.00 68.56 162 GLY A O 1
ATOM 1327 N N . GLY A 1 163 ? -22.566 0.182 -5.062 1.00 56.34 163 GLY A N 1
ATOM 1328 C CA . GLY A 1 163 ? -23.388 -0.455 -4.018 1.00 56.34 163 GLY A CA 1
ATOM 1329 C C . GLY A 1 163 ? -23.899 0.502 -2.930 1.00 56.34 163 GLY A C 1
ATOM 1330 O O . GLY A 1 163 ? -24.604 0.101 -2.012 1.00 56.34 163 GLY A O 1
ATOM 1331 N N . CYS A 1 164 ? -23.602 1.799 -3.025 1.00 41.84 164 CYS A N 1
ATOM 1332 C CA . CYS A 1 164 ? -24.124 2.808 -2.111 1.00 41.84 164 CYS A CA 1
ATOM 1333 C C . CYS A 1 164 ? -24.323 4.128 -2.857 1.00 41.84 164 CYS A C 1
ATOM 1335 O O . CYS A 1 164 ? -23.362 4.721 -3.340 1.00 41.84 164 CYS A O 1
ATOM 1337 N N . GLY A 1 165 ? -25.552 4.657 -2.869 1.00 41.25 165 GLY A N 1
ATOM 1338 C CA . GLY A 1 165 ? -25.867 6.036 -3.278 1.00 41.25 165 GLY A CA 1
ATOM 1339 C C . GLY A 1 165 ? -25.268 7.114 -2.355 1.00 41.25 165 GLY A C 1
ATOM 1340 O O . GLY A 1 165 ? -25.923 8.111 -2.065 1.00 41.25 165 GLY A O 1
ATOM 1341 N N . ILE A 1 166 ? -24.044 6.904 -1.864 1.00 39.69 166 ILE A N 1
ATOM 1342 C CA . ILE A 1 166 ? -23.281 7.792 -0.995 1.00 39.69 166 ILE A CA 1
ATOM 1343 C C . ILE A 1 166 ? -22.400 8.690 -1.884 1.00 39.69 166 ILE A C 1
ATOM 1345 O O . ILE A 1 166 ? -21.547 8.190 -2.623 1.00 39.69 166 ILE A O 1
ATOM 1349 N N . PRO A 1 167 ? -22.562 10.022 -1.832 1.00 38.69 167 PRO A N 1
ATOM 1350 C CA . PRO A 1 167 ? -21.717 10.940 -2.580 1.00 38.69 167 PRO A CA 1
ATOM 1351 C C . PRO A 1 167 ? -20.445 11.249 -1.783 1.00 38.69 167 PRO A C 1
ATOM 1353 O O . PRO A 1 167 ? -20.535 11.878 -0.733 1.00 38.69 167 PRO A O 1
ATOM 1356 N N . VAL A 1 168 ? -19.250 10.897 -2.281 1.00 42.75 168 VAL A N 1
ATOM 1357 C CA . VAL A 1 168 ? -18.001 11.496 -1.763 1.00 42.75 168 VAL A CA 1
ATOM 1358 C C . VAL A 1 168 ? -16.950 11.737 -2.859 1.00 42.75 168 VAL A C 1
ATOM 1360 O O . VAL A 1 168 ? -16.766 10.919 -3.761 1.00 42.75 168 VAL A O 1
ATOM 1363 N N . PHE A 1 169 ? -16.299 12.901 -2.722 1.00 37.19 169 PHE A N 1
ATOM 1364 C CA . PHE A 1 169 ? -15.175 13.519 -3.444 1.00 37.19 169 PHE A CA 1
ATOM 1365 C C . PHE A 1 169 ? -15.393 13.940 -4.906 1.00 37.19 169 PHE A C 1
ATOM 1367 O O . PHE A 1 169 ? -14.660 13.575 -5.820 1.00 37.19 169 PHE A O 1
ATOM 1374 N N . THR A 1 170 ? -16.317 14.878 -5.119 1.00 36.75 170 THR A N 1
ATOM 1375 C CA . THR A 1 170 ? -16.163 15.852 -6.209 1.00 36.75 170 THR A CA 1
ATOM 1376 C C . THR A 1 170 ? -14.963 16.756 -5.919 1.00 36.75 170 THR A C 1
ATOM 1378 O O . THR A 1 170 ? -15.102 17.710 -5.160 1.00 36.75 170 THR A O 1
ATOM 1381 N N . SER A 1 171 ? -13.796 16.443 -6.495 1.00 35.28 171 SER A N 1
ATOM 1382 C CA . SER A 1 171 ? -12.790 17.409 -6.988 1.00 35.28 171 SER A CA 1
ATOM 1383 C C . SER A 1 171 ? -11.430 16.730 -7.233 1.00 35.28 171 SER A C 1
ATOM 1385 O O . SER A 1 171 ? -10.468 16.961 -6.506 1.00 35.28 171 SER A O 1
ATOM 1387 N N . LEU A 1 172 ? -11.317 15.960 -8.319 1.00 39.56 172 LEU A N 1
ATOM 1388 C CA . LEU A 1 172 ? -10.030 15.759 -9.010 1.00 39.56 172 LEU A CA 1
ATOM 1389 C C . LEU A 1 172 ? -9.820 16.780 -10.151 1.00 39.56 172 LEU A C 1
ATOM 1391 O O . LEU A 1 172 ? -8.855 16.694 -10.901 1.00 39.56 172 LEU A O 1
ATOM 1395 N N . ASN A 1 173 ? -10.670 17.811 -10.251 1.00 34.22 173 ASN A N 1
ATOM 1396 C CA . ASN A 1 173 ? -10.565 18.882 -11.258 1.00 34.22 173 ASN A CA 1
ATOM 1397 C C . ASN A 1 173 ? -9.506 19.954 -10.920 1.00 34.22 173 ASN A C 1
ATOM 1399 O O . ASN A 1 173 ? -9.586 21.082 -11.401 1.00 34.22 173 ASN A O 1
ATOM 1403 N N . GLY A 1 174 ? -8.519 19.615 -10.089 1.00 31.77 174 GLY A N 1
ATOM 1404 C CA . GLY A 1 174 ? -7.447 20.516 -9.665 1.00 31.77 174 GLY A CA 1
ATOM 1405 C C . GLY A 1 174 ? -6.163 20.441 -10.494 1.00 31.77 174 GLY A C 1
ATOM 1406 O O . GLY A 1 174 ? -5.198 21.098 -10.128 1.00 31.77 174 GLY A O 1
ATOM 1407 N N . LEU A 1 175 ? -6.122 19.662 -11.579 1.00 32.28 175 LEU A N 1
ATOM 1408 C CA . LEU A 1 175 ? -4.974 19.630 -12.492 1.00 32.28 175 LEU A CA 1
ATOM 1409 C C . LEU A 1 175 ? -5.172 20.666 -13.608 1.00 32.28 175 LEU A C 1
ATOM 1411 O O . LEU A 1 175 ? -5.727 20.367 -14.667 1.00 32.28 175 LEU A O 1
ATOM 1415 N N . LYS A 1 176 ? -4.744 21.900 -13.331 1.00 33.66 176 LYS A N 1
ATOM 1416 C CA . LYS A 1 176 ? -4.284 22.858 -14.342 1.00 33.66 176 LYS A CA 1
ATOM 1417 C C . LYS A 1 176 ? -2.786 23.047 -14.188 1.00 33.66 176 LYS A C 1
ATOM 1419 O O . LYS A 1 176 ? -2.346 23.120 -13.021 1.00 33.66 176 LYS A O 1
#

Secondary structure (DSSP, 8-state):
------HHHHHT-SSHHHHHHHHHHHHHHHHHHHHHHHTTHHHHGGGSTT-HHHHHHHHHHHHHTTT--GGGTGGGGSS--HHHHTTT--HHHHHHHHHHHHHHHHS-HHHHHHHHTTS--TTS-HHHHHHHHHHHHHHHHSHHHHHHHHHHHHHHHHHHHHS---------TT--

Foldseek 3Di:
DQDADALVNLVVDPDVVSSVSNLVSNLVVLLVVLCVVPVLLVVQVVLQPPNSVVLLVLLLQLLCVVVDQLLVVLVVLVDDDPVNCVVVDDPVVSNVVSVVVSVVSHDRSLVVLCVCLVPCPDVDHSVSSNVSSVCSNVSNPDPSSNVSSVVSVVSSVCSSCVRDVDDDDDDPVPDD

Sequence (176 aa):
HAEVYSIEEVGASSTPFEGGMKLHAFVDIVRENFVENTGIYAHVIPYAEGHPATLLKFIEEEVLADLFDGRKYSFCLDWIIQDELQFGLSEETIDYWHARLRYCMNTRPSWLLWFASGQSRFGVPSSVIYSWSYLLPKLAQEPVFQNHVQQMLRHVETAIRGGCGIPVFTSLNGLK

Mean predicted aligned error: 6.51 Å

pLDDT: mean 87.01, std 16.11, range [31.77, 98.06]

Solvent-accessible surface area (backbone atoms only — not comparable to full-atom values): 10128 Å² total; per-residue (Å²): 133,82,71,88,45,53,65,56,57,25,74,66,40,92,42,74,64,57,20,51,54,36,44,51,42,29,51,52,52,52,49,48,57,50,51,72,72,65,56,57,56,78,76,37,48,90,76,22,88,92,37,41,70,63,47,48,51,48,32,47,49,43,47,41,54,81,78,46,71,38,60,80,56,34,68,70,49,76,57,90,55,74,76,62,50,74,73,75,52,52,68,69,59,50,52,54,50,29,56,50,51,35,51,54,40,65,36,58,46,35,59,48,28,50,68,38,25,84,63,55,48,95,91,45,58,27,69,57,36,41,53,42,25,71,45,37,67,57,52,29,68,36,67,71,50,47,50,48,46,55,51,50,52,52,48,49,51,46,56,56,42,72,60,34,98,64,90,83,79,97,71,82,85,74,81,124

Nearest PDB structures (foldseek):
  4tx5-assembly1_B  TM=1.860E-01  e=2.823E+00  Homo sapiens
  1few-assembly1_A  TM=1.822E-01  e=6.977E+00  Homo sapiens

Radius of gyration: 17.41 Å; Cα contacts (8 Å, |Δi|>4): 146; chains: 1; bounding box: 45×38×42 Å